Protein AF-A0A354YB54-F1 (afdb_monomer_lite)

Structure (mmCIF, N/CA/C/O backbone):
data_AF-A0A354YB54-F1
#
_entry.id   AF-A0A354YB54-F1
#
loop_
_atom_site.group_PDB
_atom_site.id
_atom_site.type_symbol
_atom_site.label_atom_id
_atom_site.label_alt_id
_atom_site.label_comp_id
_atom_site.label_asym_id
_atom_site.label_entity_id
_atom_site.label_seq_id
_atom_site.pdbx_PDB_ins_code
_atom_site.Cartn_x
_atom_site.Cartn_y
_atom_site.Cartn_z
_atom_site.occupancy
_atom_site.B_iso_or_equiv
_atom_site.auth_seq_id
_atom_site.auth_comp_id
_atom_site.auth_asym_id
_atom_site.auth_atom_id
_atom_site.pdbx_PDB_model_num
ATOM 1 N N . MET A 1 1 ? -21.049 -43.617 -48.088 1.00 46.62 1 MET A N 1
ATOM 2 C CA . MET A 1 1 ? -19.774 -43.394 -47.369 1.00 46.62 1 MET A CA 1
ATOM 3 C C . MET A 1 1 ? -19.105 -42.144 -47.925 1.00 46.62 1 MET A C 1
ATOM 5 O O . MET A 1 1 ? -18.564 -42.234 -49.016 1.00 46.62 1 MET A O 1
ATOM 9 N N . LYS A 1 2 ? -19.168 -40.989 -47.246 1.00 43.06 2 LYS A N 1
ATOM 10 C CA . LYS A 1 2 ? -18.216 -39.879 -47.455 1.00 43.06 2 LYS A CA 1
ATOM 11 C C . LYS A 1 2 ? -17.990 -39.190 -46.108 1.00 43.06 2 LYS A C 1
ATOM 13 O O . LYS A 1 2 ? -18.903 -38.587 -45.556 1.00 43.06 2 LYS A O 1
ATOM 18 N N . ASN A 1 3 ? -16.794 -39.407 -45.572 1.00 50.56 3 ASN A N 1
ATOM 19 C CA . ASN A 1 3 ? -16.338 -38.981 -44.256 1.00 50.56 3 ASN A CA 1
ATOM 20 C C . ASN A 1 3 ? -16.100 -37.467 -44.240 1.00 50.56 3 ASN A C 1
ATOM 22 O O . ASN A 1 3 ? -15.410 -36.942 -45.113 1.00 50.56 3 ASN A O 1
ATOM 26 N N . VAL A 1 4 ? -16.626 -36.781 -43.225 1.00 53.84 4 VAL A N 1
ATOM 27 C CA . VAL A 1 4 ? -16.288 -35.386 -42.918 1.00 53.84 4 VAL A CA 1
ATOM 28 C C . VAL A 1 4 ? -15.069 -35.399 -41.993 1.00 53.84 4 VAL A C 1
ATOM 30 O O . VAL A 1 4 ? -15.196 -35.539 -40.782 1.00 53.84 4 VAL A O 1
ATOM 33 N N . SER A 1 5 ? -13.876 -35.294 -42.577 1.00 57.50 5 SER A N 1
ATOM 34 C CA . SER A 1 5 ? -12.603 -35.159 -41.857 1.00 57.50 5 SER A CA 1
ATOM 35 C C . SER A 1 5 ? -12.158 -33.695 -41.867 1.00 57.50 5 SER A C 1
ATOM 37 O O . SER A 1 5 ? -11.315 -33.302 -42.667 1.00 57.50 5 SER A O 1
ATOM 39 N N . ILE A 1 6 ? -12.748 -32.872 -40.996 1.00 59.16 6 ILE A N 1
ATOM 40 C CA . ILE A 1 6 ? -12.316 -31.486 -40.747 1.00 59.16 6 ILE A CA 1
ATOM 41 C C . ILE A 1 6 ? -12.201 -31.261 -39.223 1.00 59.16 6 ILE A C 1
ATOM 43 O O . ILE A 1 6 ? -13.114 -30.695 -38.630 1.00 59.16 6 ILE A O 1
ATOM 47 N N . PRO A 1 7 ? -11.136 -31.744 -38.541 1.00 52.69 7 PRO A N 1
ATOM 48 C CA . PRO A 1 7 ? -10.769 -31.095 -37.275 1.00 52.69 7 PRO A CA 1
ATOM 49 C C . PRO A 1 7 ? -9.255 -30.947 -37.017 1.00 52.69 7 PRO A C 1
ATOM 51 O O . PRO A 1 7 ? -8.868 -30.687 -35.885 1.00 52.69 7 PRO A O 1
ATOM 54 N N . ILE A 1 8 ? -8.373 -31.108 -38.015 1.00 56.25 8 ILE A N 1
ATOM 55 C CA . ILE A 1 8 ? -6.909 -31.089 -37.771 1.00 56.25 8 ILE A CA 1
ATOM 56 C C . ILE A 1 8 ? -6.272 -29.708 -38.032 1.00 56.25 8 ILE A C 1
ATOM 58 O O . ILE A 1 8 ? -5.364 -29.309 -37.306 1.00 56.25 8 ILE A O 1
ATOM 62 N N . LEU A 1 9 ? -6.771 -28.916 -38.991 1.00 53.22 9 LEU A N 1
ATOM 63 C CA . LEU A 1 9 ? -6.173 -27.603 -39.303 1.00 53.22 9 LEU A CA 1
ATOM 64 C C . LEU A 1 9 ? -6.432 -26.518 -38.241 1.00 53.22 9 LEU A C 1
ATOM 66 O O . LEU A 1 9 ? -5.591 -25.643 -38.055 1.00 53.22 9 LEU A O 1
ATOM 70 N N . ALA A 1 10 ? -7.552 -26.577 -37.514 1.00 53.28 10 ALA A N 1
ATOM 71 C CA . ALA A 1 10 ? -7.876 -25.576 -36.491 1.00 53.28 10 ALA A CA 1
ATOM 72 C C . ALA A 1 10 ? -7.014 -25.716 -35.219 1.00 53.28 10 ALA A C 1
ATOM 74 O O . ALA A 1 10 ? -6.727 -24.722 -34.555 1.00 53.28 10 ALA A O 1
ATOM 75 N N . ALA A 1 11 ? -6.554 -26.931 -34.903 1.00 54.31 11 ALA A N 1
ATOM 76 C CA . ALA A 1 11 ? -5.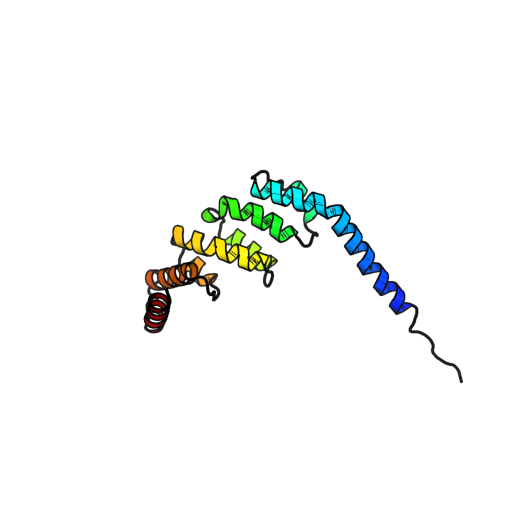724 -27.189 -33.728 1.00 54.31 11 ALA A CA 1
ATOM 77 C C . ALA A 1 11 ? -4.288 -26.651 -33.883 1.00 54.31 11 ALA A C 1
ATOM 79 O O . ALA A 1 11 ? -3.688 -26.223 -32.902 1.00 54.31 11 ALA A O 1
ATOM 80 N N . LEU A 1 12 ? -3.744 -26.612 -35.107 1.00 56.22 12 LEU A N 1
ATOM 81 C CA . LEU A 1 12 ? -2.358 -26.188 -35.346 1.00 56.22 12 LEU A CA 1
ATOM 82 C C . LEU A 1 12 ? -2.164 -24.663 -35.225 1.00 56.22 12 LEU A C 1
ATOM 84 O O . LEU A 1 12 ? -1.120 -24.210 -34.764 1.00 56.22 12 LEU A O 1
ATOM 88 N N . ALA A 1 13 ? -3.180 -23.867 -35.576 1.00 56.31 13 ALA A N 1
ATOM 89 C CA . ALA A 1 13 ? -3.122 -22.405 -35.477 1.00 56.31 13 ALA A CA 1
ATOM 90 C C . ALA A 1 13 ? -3.129 -21.897 -34.020 1.00 56.31 13 ALA A C 1
ATOM 92 O O . ALA A 1 13 ? -2.543 -20.853 -33.730 1.00 56.31 13 ALA A O 1
ATOM 93 N N . LEU A 1 14 ? -3.742 -22.643 -33.089 1.00 55.59 14 LEU A N 1
ATOM 94 C CA . LEU A 1 14 ? -3.789 -22.268 -31.672 1.00 55.59 14 LEU A CA 1
ATOM 95 C C . LEU A 1 14 ? -2.431 -22.429 -30.960 1.00 55.59 14 LEU A C 1
ATOM 97 O O . LEU A 1 14 ? -2.147 -21.673 -30.032 1.00 55.59 14 LEU A O 1
ATOM 101 N N . LEU A 1 15 ? -1.572 -23.364 -31.389 1.00 56.66 15 LEU A N 1
ATOM 102 C CA . LEU A 1 15 ? -0.263 -23.583 -30.753 1.00 56.66 15 LEU A CA 1
ATOM 103 C C . LEU A 1 15 ? 0.761 -22.474 -31.052 1.00 56.66 15 LEU A C 1
ATOM 105 O O . LEU A 1 15 ? 1.627 -22.205 -30.220 1.00 56.66 15 LEU A O 1
ATOM 109 N N . CYS A 1 16 ? 0.675 -21.793 -32.198 1.00 57.00 16 CYS A N 1
ATOM 110 C CA . CYS A 1 16 ? 1.663 -20.774 -32.571 1.00 57.00 16 CYS A CA 1
ATOM 111 C C . CYS A 1 16 ? 1.546 -19.471 -31.762 1.00 57.00 16 CYS A C 1
ATOM 113 O O . CYS A 1 16 ? 2.546 -18.776 -31.582 1.00 57.00 16 CYS A O 1
ATOM 115 N N . ALA A 1 17 ? 0.361 -19.141 -31.236 1.00 61.09 17 ALA A N 1
ATOM 116 C CA . ALA A 1 17 ? 0.152 -17.893 -30.500 1.00 61.09 17 ALA A CA 1
ATOM 117 C C . ALA A 1 17 ? 0.920 -17.847 -29.162 1.00 61.09 17 ALA A C 1
ATOM 119 O O . ALA A 1 17 ? 1.438 -16.796 -28.788 1.00 61.09 17 ALA A O 1
ATOM 120 N N . GLY A 1 18 ? 1.053 -18.981 -28.461 1.00 61.91 18 GLY A N 1
ATOM 121 C CA . GLY A 1 18 ? 1.744 -19.044 -27.165 1.00 61.91 18 GLY A CA 1
ATOM 122 C C . GLY A 1 18 ? 3.269 -18.899 -27.257 1.00 61.91 18 GLY A C 1
ATOM 123 O O . GLY A 1 18 ? 3.887 -18.287 -26.385 1.00 61.91 18 GLY A O 1
ATOM 124 N N . ALA A 1 19 ? 3.882 -19.411 -28.329 1.00 64.88 19 ALA A N 1
ATOM 125 C CA . ALA A 1 19 ? 5.336 -19.384 -28.509 1.00 64.88 19 ALA A CA 1
ATOM 126 C C . ALA A 1 19 ? 5.878 -17.962 -28.749 1.00 64.88 19 ALA A C 1
ATOM 128 O O . ALA A 1 19 ? 6.913 -17.589 -28.195 1.00 64.88 19 ALA A O 1
ATOM 129 N N . VAL A 1 20 ? 5.152 -17.144 -29.520 1.00 64.56 20 VAL A N 1
ATOM 130 C CA . VAL A 1 20 ? 5.547 -15.757 -29.828 1.00 64.56 20 VAL A CA 1
ATOM 131 C C . VAL A 1 20 ? 5.493 -14.871 -28.578 1.00 64.56 20 VAL A C 1
ATOM 133 O O . VAL A 1 20 ? 6.384 -14.049 -28.360 1.00 64.56 20 VAL A O 1
ATOM 136 N N . SER A 1 21 ? 4.489 -15.055 -27.712 1.00 69.19 21 SER A N 1
ATOM 137 C CA . SER A 1 21 ? 4.396 -14.318 -26.446 1.00 69.19 21 SER A CA 1
ATOM 138 C C . SER A 1 21 ? 5.550 -14.649 -25.499 1.00 69.19 21 SER A C 1
ATOM 140 O O . SER A 1 21 ? 6.132 -13.730 -24.929 1.00 69.19 21 SER A O 1
ATOM 142 N N . ALA A 1 22 ? 5.922 -15.925 -25.364 1.00 68.75 22 ALA A N 1
ATOM 143 C CA . ALA A 1 22 ? 7.026 -16.340 -24.497 1.00 68.75 22 ALA A CA 1
ATOM 144 C C . ALA A 1 22 ? 8.382 -15.768 -24.956 1.00 68.75 22 ALA A C 1
ATOM 146 O O . ALA A 1 22 ? 9.115 -15.204 -24.146 1.00 68.75 22 ALA A O 1
ATOM 147 N N . GLN A 1 23 ? 8.678 -15.812 -26.261 1.00 69.88 23 GLN A N 1
ATOM 148 C CA . GLN A 1 23 ? 9.916 -15.243 -26.815 1.00 69.88 23 GLN A CA 1
ATOM 149 C C . GLN A 1 23 ? 10.028 -13.728 -26.589 1.00 69.88 23 GLN A C 1
ATOM 151 O O . GLN A 1 23 ? 11.107 -13.217 -26.292 1.00 69.88 23 GLN A O 1
ATOM 156 N N . ASN A 1 24 ? 8.916 -12.995 -26.685 1.00 79.38 24 ASN A N 1
ATOM 157 C CA . ASN A 1 24 ? 8.911 -11.559 -26.411 1.00 79.38 24 ASN A CA 1
ATOM 158 C C . ASN A 1 24 ? 9.192 -11.248 -24.928 1.00 79.38 24 ASN A C 1
ATOM 160 O O . ASN A 1 24 ? 9.939 -10.321 -24.623 1.00 79.38 24 ASN A O 1
ATOM 164 N N . LEU A 1 25 ? 8.639 -12.037 -24.001 1.00 85.69 25 LEU A N 1
ATOM 165 C CA . LEU A 1 25 ? 8.900 -11.876 -22.565 1.00 85.69 25 LEU A CA 1
ATOM 166 C C . LEU A 1 25 ? 10.368 -12.132 -22.217 1.00 85.69 25 LEU A C 1
ATOM 168 O O . LEU A 1 25 ? 10.960 -11.382 -21.441 1.00 85.69 25 LEU A O 1
ATOM 172 N N . ASP A 1 26 ? 10.974 -13.146 -22.828 1.00 83.81 26 ASP A N 1
ATOM 173 C CA . ASP A 1 26 ? 12.387 -13.455 -22.622 1.00 83.81 26 ASP A CA 1
ATOM 174 C C . ASP A 1 26 ? 13.292 -12.315 -23.099 1.00 83.81 26 ASP A C 1
ATOM 176 O O . ASP A 1 26 ? 14.203 -11.908 -22.372 1.00 83.81 26 ASP A O 1
ATOM 180 N N . ASN A 1 27 ? 12.975 -11.720 -24.251 1.00 87.94 27 ASN A N 1
ATOM 181 C CA . ASN A 1 27 ? 13.693 -10.560 -24.782 1.00 87.94 27 ASN A CA 1
ATOM 182 C C . ASN A 1 27 ? 13.531 -9.307 -23.900 1.00 87.94 27 ASN A C 1
ATOM 184 O O . ASN A 1 27 ? 14.446 -8.489 -23.811 1.00 87.94 27 ASN A O 1
ATOM 188 N N . GLN A 1 28 ? 12.393 -9.153 -23.217 1.00 91.31 28 GLN A N 1
ATOM 189 C CA . GLN A 1 28 ? 12.112 -8.007 -22.341 1.00 91.31 28 GLN A CA 1
ATOM 190 C C . GLN A 1 28 ? 12.575 -8.203 -20.888 1.00 91.31 28 GLN A C 1
ATOM 192 O O . GLN A 1 28 ? 12.555 -7.250 -20.105 1.00 91.31 28 GLN A O 1
ATOM 197 N N . ARG A 1 29 ? 13.045 -9.400 -20.513 1.00 93.44 29 ARG A N 1
ATOM 198 C CA . ARG A 1 29 ? 13.389 -9.752 -19.126 1.00 93.44 29 ARG A CA 1
ATOM 199 C C . ARG A 1 29 ? 14.440 -8.829 -18.503 1.00 93.44 29 ARG A C 1
ATOM 201 O O . ARG A 1 29 ? 14.290 -8.400 -17.360 1.00 93.44 29 ARG A O 1
ATOM 208 N N . ALA A 1 30 ? 15.503 -8.514 -19.241 1.00 95.19 30 ALA A N 1
ATOM 209 C CA . ALA A 1 30 ? 16.550 -7.615 -18.757 1.00 95.19 30 ALA A CA 1
ATOM 210 C C . ALA A 1 30 ? 16.035 -6.173 -18.613 1.00 95.19 30 ALA A C 1
ATOM 212 O O . ALA A 1 30 ? 16.334 -5.505 -17.623 1.00 95.19 30 ALA A O 1
ATOM 213 N N . ALA A 1 31 ? 15.212 -5.724 -19.565 1.00 95.81 31 ALA A N 1
ATOM 214 C CA . ALA A 1 31 ? 14.640 -4.384 -19.564 1.00 95.81 31 ALA A CA 1
ATOM 215 C C . ALA A 1 31 ? 13.691 -4.172 -18.377 1.00 95.81 31 ALA A C 1
ATOM 217 O O . ALA A 1 31 ? 13.821 -3.176 -17.669 1.00 95.81 31 ALA A O 1
ATOM 218 N N . VAL A 1 32 ? 12.785 -5.120 -18.108 1.00 97.31 32 VAL A N 1
ATOM 219 C CA . VAL A 1 32 ? 11.854 -4.996 -16.977 1.00 97.31 32 VAL A CA 1
ATOM 220 C C . VAL A 1 32 ? 12.567 -5.075 -15.631 1.00 97.31 32 VAL A C 1
ATOM 222 O O . VAL A 1 32 ? 12.236 -4.311 -14.730 1.00 97.31 32 VAL A O 1
ATOM 225 N N . ARG A 1 33 ? 13.589 -5.932 -15.501 1.00 97.31 33 ARG A N 1
ATOM 226 C CA . ARG A 1 33 ? 14.413 -5.990 -14.288 1.00 97.31 33 ARG A CA 1
ATOM 227 C C . ARG A 1 33 ? 15.113 -4.659 -14.041 1.00 97.31 33 ARG A C 1
ATOM 229 O O . ARG A 1 33 ? 14.984 -4.099 -12.962 1.00 97.31 33 ARG A O 1
ATOM 236 N N . SER A 1 34 ? 15.788 -4.129 -15.060 1.00 97.75 34 SER A N 1
ATOM 237 C CA . SER A 1 34 ? 16.478 -2.843 -14.962 1.00 97.75 34 SER A CA 1
ATOM 238 C C . SER A 1 34 ? 15.522 -1.700 -14.611 1.00 97.75 34 SER A C 1
ATOM 240 O O . SER A 1 34 ? 15.878 -0.855 -13.794 1.00 97.75 34 SER A O 1
ATOM 242 N N . ALA A 1 35 ? 14.311 -1.689 -15.176 1.00 98.06 35 ALA A N 1
ATOM 243 C CA . ALA A 1 35 ? 13.299 -0.690 -14.853 1.00 98.06 35 ALA A CA 1
ATOM 244 C C . ALA A 1 35 ? 12.832 -0.793 -13.390 1.00 98.06 35 ALA A C 1
ATOM 246 O O . ALA A 1 35 ? 12.701 0.231 -12.722 1.00 98.06 35 ALA A O 1
ATOM 247 N N . ILE A 1 36 ? 12.608 -2.011 -12.876 1.00 98.19 36 ILE A N 1
ATOM 248 C CA . ILE A 1 36 ? 12.239 -2.234 -11.468 1.00 98.19 36 ILE A CA 1
ATOM 249 C C . ILE A 1 36 ? 13.371 -1.759 -10.553 1.00 98.19 36 ILE A C 1
ATOM 251 O O . ILE A 1 36 ? 13.125 -0.930 -9.679 1.00 98.19 36 ILE A O 1
ATOM 255 N N . ASP A 1 37 ? 14.609 -2.190 -10.807 1.00 98.06 37 ASP A N 1
ATOM 256 C CA . ASP A 1 37 ? 15.787 -1.794 -10.023 1.00 98.06 37 ASP A CA 1
ATOM 257 C C . ASP A 1 37 ? 15.970 -0.260 -10.033 1.00 98.06 37 ASP A C 1
ATOM 259 O O . ASP A 1 37 ? 16.283 0.367 -9.016 1.00 98.06 37 ASP A O 1
ATOM 263 N N . ALA A 1 38 ? 15.737 0.382 -11.183 1.00 98.00 38 ALA A N 1
ATOM 264 C CA . ALA A 1 38 ? 15.779 1.833 -11.315 1.00 98.00 38 ALA A CA 1
ATOM 265 C C . ALA A 1 38 ? 14.661 2.522 -10.518 1.00 98.00 38 ALA A C 1
ATOM 267 O O . ALA A 1 38 ? 14.938 3.507 -9.830 1.00 98.00 38 ALA A O 1
ATOM 268 N N . ALA A 1 39 ? 13.430 2.007 -10.553 1.00 97.50 39 ALA A N 1
ATOM 269 C CA . ALA A 1 39 ? 12.311 2.532 -9.774 1.00 97.50 39 ALA A CA 1
ATOM 270 C C . ALA A 1 39 ? 12.566 2.410 -8.263 1.00 97.50 39 ALA A C 1
ATOM 272 O O . ALA A 1 39 ? 12.448 3.402 -7.538 1.00 97.50 39 ALA A O 1
ATOM 273 N N . GLU A 1 40 ? 13.028 1.245 -7.799 1.00 96.38 40 GLU A N 1
ATOM 274 C CA . GLU A 1 40 ? 13.414 1.024 -6.400 1.00 96.38 40 GLU A CA 1
ATOM 275 C C . GLU A 1 40 ? 14.525 1.981 -5.951 1.00 96.38 40 GLU A C 1
ATOM 277 O O . GLU A 1 40 ? 14.505 2.455 -4.812 1.00 96.38 40 GLU A O 1
ATOM 282 N N . ALA A 1 41 ? 15.432 2.349 -6.861 1.00 96.94 41 ALA A N 1
ATOM 283 C CA . ALA A 1 41 ? 16.513 3.305 -6.628 1.00 96.94 41 ALA A CA 1
ATOM 284 C C . ALA A 1 41 ? 16.158 4.775 -6.936 1.00 96.94 41 ALA A C 1
ATOM 286 O O . ALA A 1 41 ? 16.940 5.675 -6.641 1.00 96.94 41 ALA A O 1
ATOM 287 N N . GLY A 1 42 ? 14.968 5.058 -7.476 1.00 96.50 42 GLY A N 1
ATOM 288 C CA . GLY A 1 42 ? 14.389 6.417 -7.516 1.00 96.50 42 GLY A CA 1
ATOM 289 C C . GLY A 1 42 ? 14.530 7.111 -8.837 1.00 96.50 42 GLY A C 1
ATOM 290 O O . GLY A 1 42 ? 14.279 8.303 -8.942 1.00 96.50 42 GLY A O 1
ATOM 291 N N . ARG A 1 43 ? 14.944 6.338 -9.823 1.00 97.31 43 ARG A N 1
ATOM 292 C CA . ARG A 1 43 ? 15.147 6.731 -11.199 1.00 97.31 43 ARG A CA 1
ATOM 293 C C . ARG A 1 43 ? 14.013 6.141 -12.031 1.00 97.31 43 ARG A C 1
ATOM 295 O O . ARG A 1 43 ? 14.264 5.506 -13.046 1.00 97.31 43 ARG A O 1
ATOM 302 N N . TYR A 1 44 ? 12.777 6.264 -11.538 1.00 96.38 44 TYR A N 1
ATOM 303 C CA . TYR A 1 44 ? 11.606 5.823 -12.286 1.00 96.38 44 TYR A CA 1
ATOM 304 C C . TYR A 1 44 ? 11.489 6.661 -13.560 1.00 96.38 44 TYR A C 1
ATOM 306 O O . TYR A 1 44 ? 11.407 7.887 -13.489 1.00 96.38 44 TYR A O 1
ATOM 314 N N . ASP A 1 45 ? 11.466 5.989 -14.706 1.00 96.88 45 ASP A N 1
ATOM 315 C CA . ASP A 1 45 ? 11.303 6.615 -16.012 1.00 96.88 45 ASP A CA 1
ATOM 316 C C . ASP A 1 45 ? 9.930 6.257 -16.595 1.00 96.88 45 ASP A C 1
ATOM 318 O O . ASP A 1 45 ? 9.609 5.087 -16.826 1.00 96.88 45 ASP A O 1
ATOM 322 N N . ALA A 1 46 ? 9.097 7.274 -16.823 1.00 95.06 46 ALA A N 1
ATOM 323 C CA . ALA A 1 46 ? 7.733 7.076 -17.303 1.00 95.06 46 ALA A CA 1
ATOM 324 C C . ALA A 1 46 ? 7.678 6.555 -18.750 1.00 95.06 46 ALA A C 1
ATOM 326 O O . ALA A 1 46 ? 6.756 5.811 -19.090 1.00 95.06 46 ALA A O 1
ATOM 327 N N . GLY A 1 47 ? 8.653 6.908 -19.594 1.00 96.50 47 GLY A N 1
ATOM 328 C CA . GLY A 1 47 ? 8.727 6.441 -20.979 1.00 96.50 47 GLY A CA 1
ATOM 329 C C . GLY A 1 47 ? 9.087 4.958 -21.054 1.00 96.50 47 GLY A C 1
ATOM 330 O O . GLY A 1 47 ? 8.409 4.182 -21.730 1.00 96.50 47 GLY A O 1
ATOM 331 N N . GLN A 1 48 ? 10.097 4.542 -20.290 1.00 95.00 48 GLN A N 1
ATOM 332 C CA . GLN A 1 48 ? 10.497 3.145 -20.144 1.00 95.00 48 GLN A CA 1
ATOM 333 C C . GLN A 1 48 ? 9.359 2.309 -19.553 1.00 95.00 48 GLN A C 1
ATOM 335 O O . GLN A 1 48 ? 9.063 1.222 -20.053 1.00 95.00 48 GLN A O 1
ATOM 340 N N . ALA A 1 49 ? 8.675 2.824 -18.528 1.00 95.19 49 ALA A N 1
ATOM 341 C CA . ALA A 1 49 ? 7.519 2.155 -17.948 1.00 95.19 49 ALA A CA 1
ATOM 342 C C . ALA A 1 49 ? 6.374 2.001 -18.964 1.00 95.19 49 ALA A C 1
ATOM 344 O O . ALA A 1 49 ? 5.804 0.917 -19.078 1.00 95.19 49 ALA A O 1
ATOM 345 N N . ALA A 1 50 ? 6.067 3.038 -19.752 1.00 95.06 50 ALA A N 1
ATOM 346 C CA . ALA A 1 50 ? 5.032 2.971 -20.784 1.00 95.06 50 ALA A CA 1
ATOM 347 C C . ALA A 1 50 ? 5.336 1.900 -21.849 1.00 95.06 50 ALA A C 1
ATOM 349 O O . ALA A 1 50 ? 4.435 1.155 -22.248 1.00 95.06 50 ALA A O 1
ATOM 350 N N . ALA A 1 51 ? 6.606 1.761 -22.249 1.00 94.50 51 ALA A N 1
ATOM 351 C CA . ALA A 1 51 ? 7.048 0.725 -23.185 1.00 94.50 51 ALA A CA 1
ATOM 352 C C . ALA A 1 51 ? 6.852 -0.704 -22.637 1.00 94.50 51 ALA A C 1
ATOM 354 O O . ALA A 1 51 ? 6.642 -1.643 -23.404 1.00 94.50 51 ALA A O 1
ATOM 355 N N . LEU A 1 52 ? 6.866 -0.863 -21.310 1.00 95.88 52 LEU A N 1
ATOM 356 C CA . LEU A 1 52 ? 6.690 -2.132 -20.598 1.00 95.88 52 LEU A CA 1
ATOM 357 C C . LEU A 1 52 ? 5.245 -2.380 -20.132 1.00 95.88 52 LEU A C 1
ATOM 359 O O . LEU A 1 52 ? 4.992 -3.383 -19.471 1.00 95.88 52 LEU A O 1
ATOM 363 N N . SER A 1 53 ? 4.285 -1.522 -20.489 1.00 94.44 53 SER A N 1
ATOM 364 C CA . SER A 1 53 ? 2.891 -1.581 -20.002 1.00 94.44 53 SER A CA 1
ATOM 365 C C . SER A 1 53 ? 2.159 -2.904 -20.263 1.00 94.44 53 SER A C 1
ATOM 367 O O . SER A 1 53 ? 1.224 -3.249 -19.545 1.00 94.44 53 SER A O 1
ATOM 369 N N . ARG A 1 54 ? 2.577 -3.664 -21.284 1.00 92.62 54 ARG A N 1
ATOM 370 C CA . ARG A 1 54 ? 2.014 -4.987 -21.617 1.00 92.62 54 ARG A CA 1
A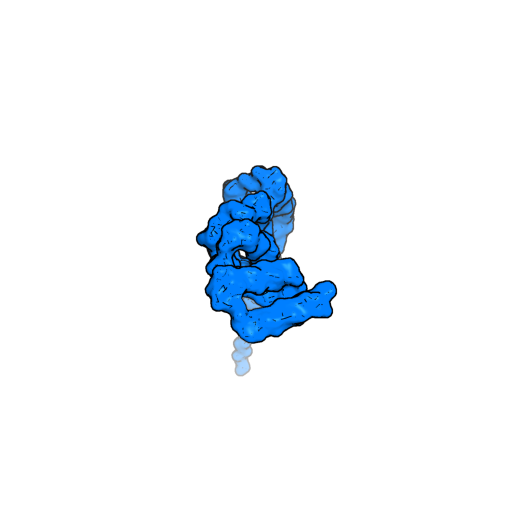TOM 371 C C . ARG A 1 54 ? 2.762 -6.154 -20.970 1.00 92.62 54 ARG A C 1
ATOM 373 O O . ARG A 1 54 ? 2.351 -7.300 -21.134 1.00 92.62 54 ARG A O 1
ATOM 380 N N . HIS A 1 55 ? 3.866 -5.890 -20.274 1.00 94.56 55 HIS A N 1
ATOM 381 C CA . HIS A 1 55 ? 4.658 -6.925 -19.626 1.00 94.56 55 HIS A CA 1
ATOM 382 C C . HIS A 1 55 ? 3.944 -7.416 -18.347 1.00 94.56 55 HIS A C 1
ATOM 384 O O . HIS A 1 55 ? 3.495 -6.589 -17.555 1.00 94.56 55 HIS A O 1
ATOM 390 N N . PRO A 1 56 ? 3.881 -8.731 -18.058 1.00 94.06 56 PRO A N 1
ATOM 391 C CA . PRO A 1 56 ? 3.215 -9.268 -16.862 1.00 94.06 56 PRO A CA 1
ATOM 392 C C . PRO A 1 56 ? 3.738 -8.706 -15.531 1.00 94.06 56 PRO A C 1
ATOM 394 O O . PRO A 1 56 ? 3.011 -8.640 -14.547 1.00 94.06 56 PRO A O 1
ATOM 397 N N . LEU A 1 57 ? 5.005 -8.282 -15.497 1.00 96.06 57 LEU A N 1
ATOM 398 C CA . LEU A 1 57 ? 5.630 -7.649 -14.326 1.00 96.06 57 LEU A CA 1
ATOM 399 C C . LEU A 1 57 ? 5.431 -6.126 -14.243 1.00 96.06 57 LEU A C 1
ATOM 401 O O . LEU A 1 57 ? 5.991 -5.497 -13.349 1.00 96.06 57 LEU A O 1
ATOM 405 N N . TYR A 1 58 ? 4.643 -5.519 -15.132 1.00 97.00 58 TYR A N 1
ATOM 406 C CA . TYR A 1 58 ? 4.418 -4.072 -15.129 1.00 97.00 58 TYR A CA 1
ATOM 407 C C . TYR A 1 58 ? 3.868 -3.557 -13.787 1.00 97.00 58 TYR A C 1
ATOM 409 O O . TYR A 1 58 ? 4.344 -2.548 -13.271 1.00 97.00 58 TYR A O 1
ATOM 417 N N . GLY A 1 59 ? 2.968 -4.308 -13.143 1.00 97.81 59 GLY A N 1
ATOM 418 C CA . GLY A 1 59 ? 2.463 -3.940 -11.816 1.00 97.81 59 GLY A CA 1
ATOM 419 C C . GLY A 1 59 ? 3.539 -3.886 -10.738 1.00 97.81 59 GLY A C 1
ATOM 420 O O . GLY A 1 59 ? 3.469 -3.041 -9.848 1.00 97.81 59 GLY A O 1
ATOM 421 N N . TRP A 1 60 ? 4.569 -4.730 -10.834 1.00 98.19 60 TRP A N 1
ATOM 422 C CA . TRP A 1 60 ? 5.702 -4.706 -9.907 1.00 98.19 60 TRP A CA 1
ATOM 423 C C . TRP A 1 60 ? 6.607 -3.492 -10.128 1.00 98.19 60 TRP A C 1
ATOM 425 O O . TRP A 1 60 ? 7.107 -2.935 -9.155 1.00 98.19 60 TRP A O 1
ATOM 435 N N . LEU A 1 61 ? 6.759 -3.036 -11.376 1.00 98.00 61 LEU A N 1
ATOM 436 C CA . LEU A 1 61 ? 7.444 -1.781 -11.697 1.00 98.00 61 LEU A CA 1
ATOM 437 C C . LEU A 1 61 ? 6.707 -0.569 -11.112 1.00 98.00 61 LEU A C 1
ATOM 439 O O . LEU A 1 61 ? 7.316 0.284 -10.467 1.00 98.00 61 LEU A O 1
ATOM 443 N N . GLU A 1 62 ? 5.388 -0.506 -11.282 1.00 97.62 62 GLU A N 1
ATOM 444 C CA . GLU A 1 62 ? 4.588 0.566 -10.685 1.00 97.62 62 GLU A CA 1
ATOM 445 C C . GLU A 1 62 ? 4.627 0.529 -9.154 1.00 97.62 62 GLU A C 1
ATOM 447 O O . GLU A 1 62 ? 4.812 1.561 -8.508 1.00 97.62 62 GLU A O 1
ATOM 452 N N . TYR A 1 63 ? 4.512 -0.662 -8.564 1.00 98.50 63 TYR A N 1
ATOM 453 C CA . TYR A 1 63 ? 4.642 -0.848 -7.123 1.00 98.50 63 TYR A CA 1
ATOM 454 C C . TYR A 1 63 ? 6.002 -0.377 -6.597 1.00 98.50 63 TYR A C 1
ATOM 456 O O . TYR A 1 63 ? 6.041 0.324 -5.586 1.00 98.50 63 TYR A O 1
ATOM 464 N N . ALA A 1 64 ? 7.103 -0.706 -7.282 1.00 97.94 64 ALA A N 1
ATOM 465 C CA . ALA A 1 64 ? 8.447 -0.267 -6.907 1.00 97.94 64 ALA A CA 1
ATOM 466 C C . ALA A 1 64 ? 8.551 1.265 -6.823 1.00 97.94 64 ALA A C 1
ATOM 468 O O . ALA A 1 64 ? 9.135 1.798 -5.877 1.00 97.94 64 ALA A O 1
ATOM 469 N N . ASN A 1 65 ? 7.913 1.974 -7.759 1.00 96.88 65 ASN A N 1
ATOM 470 C CA . ASN A 1 65 ? 7.828 3.431 -7.738 1.00 96.88 65 ASN A CA 1
ATOM 471 C C . ASN A 1 65 ? 6.978 3.953 -6.562 1.00 96.88 65 ASN A C 1
ATOM 473 O O . ASN A 1 65 ? 7.407 4.838 -5.823 1.00 96.88 65 ASN A O 1
ATOM 477 N N . LEU A 1 66 ? 5.786 3.386 -6.344 1.00 97.62 66 LEU A N 1
ATOM 478 C CA . LEU A 1 66 ? 4.870 3.827 -5.281 1.00 97.62 66 LEU A CA 1
ATOM 479 C C . LEU A 1 66 ? 5.422 3.572 -3.873 1.00 97.62 66 LEU A C 1
ATOM 481 O O . LEU A 1 66 ? 5.294 4.420 -2.989 1.00 97.62 66 LEU A O 1
ATOM 485 N N . LYS A 1 67 ? 6.055 2.413 -3.661 1.00 96.81 67 LYS A N 1
ATOM 486 C CA . LYS A 1 67 ? 6.591 1.961 -2.368 1.00 96.81 67 LYS A CA 1
ATOM 487 C C . LYS A 1 67 ? 7.531 2.985 -1.731 1.00 96.81 67 LYS A C 1
ATOM 489 O O . LYS A 1 67 ? 7.554 3.128 -0.513 1.00 96.81 67 LYS A O 1
ATOM 494 N N . ARG A 1 68 ? 8.301 3.696 -2.549 1.00 93.94 68 ARG A N 1
ATOM 495 C CA . ARG A 1 68 ? 9.299 4.676 -2.111 1.00 93.94 68 ARG A CA 1
ATOM 496 C C . ARG A 1 68 ? 8.711 5.896 -1.421 1.00 93.94 68 ARG A C 1
ATOM 498 O O . ARG A 1 68 ? 9.317 6.412 -0.492 1.00 93.94 68 ARG A O 1
ATOM 505 N N . ASN A 1 69 ? 7.533 6.315 -1.863 1.00 92.75 69 ASN A N 1
ATOM 506 C CA . ASN A 1 69 ? 6.834 7.489 -1.356 1.00 92.75 69 ASN A CA 1
ATOM 507 C C . ASN A 1 69 ? 5.485 7.089 -0.751 1.00 92.75 69 ASN A C 1
ATOM 509 O O . ASN A 1 69 ? 4.529 7.856 -0.827 1.00 92.75 69 ASN A O 1
ATOM 513 N N . ILE A 1 70 ? 5.392 5.884 -0.170 1.00 97.12 70 ILE A N 1
ATOM 514 C CA . ILE A 1 70 ? 4.120 5.272 0.243 1.00 97.12 70 ILE A CA 1
ATOM 515 C C . ILE A 1 70 ? 3.312 6.142 1.218 1.00 97.12 70 ILE A C 1
ATOM 517 O O . ILE A 1 70 ? 2.080 6.146 1.179 1.00 97.12 70 ILE A O 1
ATOM 521 N N . ASP A 1 71 ? 4.000 6.929 2.048 1.00 95.81 71 ASP A N 1
ATOM 522 C CA . ASP A 1 71 ? 3.393 7.888 2.976 1.00 95.81 71 ASP A CA 1
ATOM 523 C C . ASP A 1 71 ? 2.648 9.027 2.275 1.00 95.81 71 ASP A C 1
ATOM 525 O O . ASP A 1 71 ? 1.640 9.506 2.796 1.00 95.81 71 ASP A O 1
ATOM 529 N N . ASN A 1 72 ? 3.082 9.380 1.065 1.00 95.00 72 ASN A N 1
ATOM 530 C CA . ASN A 1 72 ? 2.546 10.469 0.253 1.00 95.00 72 ASN A CA 1
ATOM 531 C C . ASN A 1 72 ? 1.673 9.977 -0.915 1.00 95.00 72 ASN A C 1
ATOM 533 O O . ASN A 1 72 ? 1.162 10.795 -1.678 1.00 95.00 72 ASN A O 1
ATOM 537 N N . VAL A 1 73 ? 1.491 8.659 -1.084 1.00 97.25 73 VAL A N 1
ATOM 538 C CA . VAL A 1 73 ? 0.604 8.117 -2.126 1.00 97.25 73 VAL A CA 1
ATOM 539 C C . VAL A 1 73 ? -0.841 8.504 -1.812 1.00 97.25 73 VAL A C 1
ATOM 541 O O . VAL A 1 73 ? -1.425 8.043 -0.825 1.00 97.25 73 VAL A O 1
ATOM 544 N N . GLY A 1 74 ? -1.419 9.333 -2.683 1.00 95.56 74 GLY A N 1
ATOM 545 C CA . GLY A 1 74 ? -2.791 9.813 -2.557 1.00 95.56 74 GLY A CA 1
ATOM 546 C C . GLY A 1 74 ? -3.828 8.703 -2.738 1.00 95.56 74 GLY A C 1
ATOM 547 O O . GLY A 1 74 ? -3.620 7.742 -3.481 1.00 95.56 74 GLY A O 1
ATOM 548 N N . THR A 1 75 ? -4.985 8.856 -2.092 1.00 95.88 75 THR A N 1
ATOM 549 C CA . THR A 1 75 ? -6.049 7.838 -2.077 1.00 95.88 75 THR A CA 1
ATOM 550 C C . THR A 1 75 ? -6.533 7.449 -3.472 1.00 95.88 75 THR A C 1
ATOM 552 O O . THR A 1 75 ? -6.665 6.261 -3.750 1.00 95.88 75 THR A O 1
ATOM 555 N N . ALA A 1 76 ? -6.713 8.411 -4.383 1.00 97.00 76 ALA A N 1
ATOM 556 C CA . ALA A 1 76 ? -7.136 8.121 -5.755 1.00 97.00 76 ALA A CA 1
ATOM 557 C C . ALA A 1 76 ? -6.105 7.270 -6.523 1.00 97.00 76 ALA A C 1
ATOM 559 O O . ALA A 1 76 ? -6.473 6.317 -7.207 1.00 97.00 76 ALA A O 1
ATOM 560 N N . GLN A 1 77 ? -4.811 7.569 -6.363 1.00 97.88 77 GLN A N 1
ATOM 561 C CA . GLN A 1 77 ? -3.725 6.811 -6.992 1.00 97.88 77 GLN A CA 1
ATOM 562 C C . GLN A 1 77 ? -3.648 5.383 -6.436 1.00 97.88 77 GLN A C 1
ATOM 564 O O . GLN A 1 77 ? -3.518 4.423 -7.194 1.00 97.88 77 GLN A O 1
ATOM 569 N N . ALA A 1 78 ? -3.771 5.235 -5.116 1.00 98.06 78 ALA A N 1
ATOM 570 C CA . ALA A 1 78 ? -3.798 3.933 -4.461 1.00 98.06 78 ALA A CA 1
ATOM 571 C C . ALA A 1 78 ? -4.999 3.084 -4.901 1.00 98.06 78 ALA A C 1
ATOM 573 O O . ALA A 1 78 ? -4.848 1.903 -5.208 1.00 98.06 78 ALA A O 1
ATOM 574 N N . GLN A 1 79 ? -6.190 3.682 -4.961 1.00 97.50 79 GLN A N 1
ATOM 575 C CA . GLN A 1 79 ? -7.407 2.996 -5.394 1.00 97.50 79 GLN A CA 1
ATOM 576 C C . GLN A 1 79 ? -7.333 2.573 -6.860 1.00 97.50 79 GLN A C 1
ATOM 578 O O . GLN A 1 79 ? -7.732 1.456 -7.186 1.00 97.50 79 GLN A O 1
ATOM 583 N N . ASP A 1 80 ? -6.786 3.419 -7.736 1.00 98.12 80 ASP A N 1
ATOM 584 C CA . ASP A 1 80 ? -6.558 3.050 -9.131 1.00 98.12 80 ASP A CA 1
ATOM 585 C C . ASP A 1 80 ? -5.611 1.847 -9.253 1.00 98.12 80 ASP A C 1
ATOM 587 O O . ASP A 1 80 ? -5.942 0.871 -9.931 1.00 98.12 80 ASP A O 1
ATOM 591 N N . PHE A 1 81 ? -4.489 1.866 -8.528 1.00 98.38 81 PHE A N 1
ATOM 592 C CA . PHE A 1 81 ? -3.546 0.749 -8.485 1.00 98.38 81 PHE A CA 1
ATOM 593 C C . PHE A 1 81 ? -4.221 -0.547 -8.003 1.00 98.38 81 PHE A C 1
ATOM 595 O O . PHE A 1 81 ? -4.155 -1.582 -8.669 1.00 98.38 81 PHE A O 1
ATOM 602 N N . LEU A 1 82 ? -4.931 -0.489 -6.872 1.00 98.12 82 LEU A N 1
ATOM 603 C CA . LEU A 1 82 ? -5.632 -1.640 -6.298 1.00 98.12 82 LEU A CA 1
ATOM 604 C C . LEU A 1 82 ? -6.723 -2.191 -7.222 1.00 98.12 82 LEU A C 1
ATOM 606 O O . LEU A 1 82 ? -6.925 -3.404 -7.261 1.00 98.12 82 LEU A O 1
ATOM 610 N N . ARG A 1 83 ? -7.414 -1.319 -7.961 1.00 97.88 83 ARG A N 1
ATOM 611 C CA . ARG A 1 83 ? -8.440 -1.698 -8.938 1.00 97.88 83 ARG A CA 1
ATOM 612 C C . ARG A 1 83 ? -7.825 -2.397 -10.147 1.00 97.88 83 ARG A C 1
ATOM 614 O O . ARG A 1 83 ? -8.327 -3.441 -10.550 1.00 97.88 83 ARG A O 1
ATOM 621 N N . ARG A 1 84 ? -6.746 -1.850 -10.717 1.00 97.62 84 ARG A N 1
ATOM 622 C CA . ARG A 1 84 ? -6.068 -2.437 -11.889 1.00 97.62 84 ARG A CA 1
ATOM 623 C C . ARG A 1 84 ? -5.448 -3.799 -11.589 1.00 97.62 84 ARG A C 1
ATOM 625 O O . ARG A 1 84 ? -5.460 -4.672 -12.451 1.00 97.62 84 ARG A O 1
ATOM 632 N N . TYR A 1 85 ? -4.958 -3.989 -10.367 1.00 98.00 85 TYR A N 1
ATOM 633 C CA . TYR A 1 85 ? -4.288 -5.216 -9.935 1.00 98.00 85 TYR A CA 1
ATOM 634 C C . TYR A 1 85 ? -5.138 -6.090 -9.004 1.00 98.00 85 TYR A C 1
ATOM 636 O O . TYR A 1 85 ? -4.604 -6.934 -8.283 1.00 98.00 85 TYR A O 1
ATOM 644 N N . ALA A 1 86 ? -6.461 -5.916 -9.005 1.00 96.75 86 ALA A N 1
ATOM 6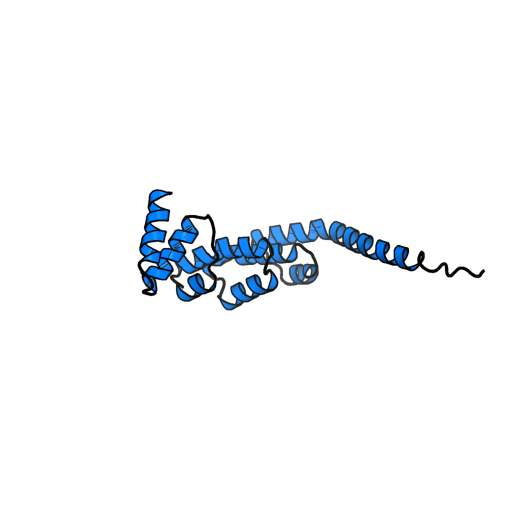45 C CA . ALA A 1 86 ? -7.362 -6.684 -8.153 1.00 96.75 86 ALA A CA 1
ATOM 646 C C . ALA A 1 86 ? -7.163 -8.202 -8.339 1.00 96.75 86 ALA A C 1
ATOM 648 O O . ALA A 1 86 ? -7.118 -8.709 -9.457 1.00 96.75 86 ALA A O 1
ATOM 649 N N . GLY A 1 87 ? -7.022 -8.926 -7.224 1.00 95.31 87 GLY A N 1
ATOM 650 C CA . GLY A 1 87 ? -6.781 -10.374 -7.218 1.00 95.31 87 GLY A CA 1
ATOM 651 C C . GLY A 1 87 ? -5.336 -10.794 -7.512 1.00 95.31 87 GLY A C 1
ATOM 652 O O . GLY A 1 87 ? -5.039 -11.983 -7.463 1.00 95.31 87 GLY A O 1
ATOM 653 N N . GLN A 1 88 ? -4.427 -9.851 -7.781 1.00 97.38 88 GLN A N 1
ATOM 654 C CA . GLN A 1 88 ? -3.019 -10.148 -8.038 1.00 97.38 88 GLN A CA 1
ATOM 655 C C . GLN A 1 88 ? -2.159 -9.962 -6.775 1.00 97.38 88 GLN A C 1
ATOM 657 O O . GLN A 1 88 ? -2.436 -9.062 -5.974 1.00 97.38 88 GLN A O 1
ATOM 662 N N . PRO A 1 89 ? -1.059 -10.726 -6.616 1.00 97.12 89 PRO A N 1
ATOM 663 C CA . PRO A 1 89 ? -0.166 -10.605 -5.459 1.00 97.12 89 PRO A CA 1
ATOM 664 C C . PRO A 1 89 ? 0.384 -9.191 -5.237 1.00 97.12 89 PRO A C 1
ATOM 666 O O . PRO A 1 89 ? 0.557 -8.763 -4.099 1.00 97.12 89 PRO A O 1
ATOM 669 N N . VAL A 1 90 ? 0.611 -8.434 -6.315 1.00 98.31 90 VAL A N 1
ATOM 670 C CA . VAL A 1 90 ? 1.140 -7.069 -6.224 1.00 98.31 90 VAL A CA 1
ATOM 671 C C . VAL A 1 90 ? 0.164 -6.096 -5.545 1.00 98.31 90 VAL A C 1
ATOM 673 O O . VAL A 1 90 ? 0.596 -5.197 -4.825 1.00 98.31 90 VAL A O 1
ATOM 676 N N . ALA A 1 91 ? -1.152 -6.295 -5.688 1.00 97.88 91 ALA A N 1
ATOM 677 C CA . ALA A 1 91 ? -2.144 -5.478 -4.989 1.00 97.88 91 ALA A CA 1
ATOM 678 C C . ALA A 1 91 ? -2.163 -5.759 -3.484 1.00 97.88 91 ALA A C 1
ATOM 680 O O . ALA A 1 91 ? -2.329 -4.832 -2.691 1.00 97.88 91 ALA A O 1
ATOM 681 N N . GLU A 1 92 ? -1.974 -7.017 -3.077 1.00 96.25 92 GLU A N 1
ATOM 682 C CA . GLU A 1 92 ? -1.872 -7.365 -1.657 1.00 96.25 92 GLU A CA 1
ATOM 683 C C . GLU A 1 92 ? -0.557 -6.862 -1.047 1.00 96.25 92 GLU A C 1
ATOM 685 O O . GLU A 1 92 ? -0.574 -6.295 0.046 1.00 96.25 92 GLU A O 1
ATOM 690 N N . ALA A 1 93 ? 0.556 -6.944 -1.785 1.00 97.12 93 ALA A N 1
ATOM 691 C CA . ALA A 1 93 ? 1.827 -6.345 -1.374 1.00 97.12 93 ALA A CA 1
ATOM 692 C C . ALA A 1 93 ? 1.703 -4.822 -1.183 1.00 97.12 93 ALA A C 1
ATOM 694 O O . ALA A 1 93 ? 2.109 -4.284 -0.151 1.00 97.12 93 ALA A O 1
ATOM 695 N N . PHE A 1 94 ? 1.079 -4.126 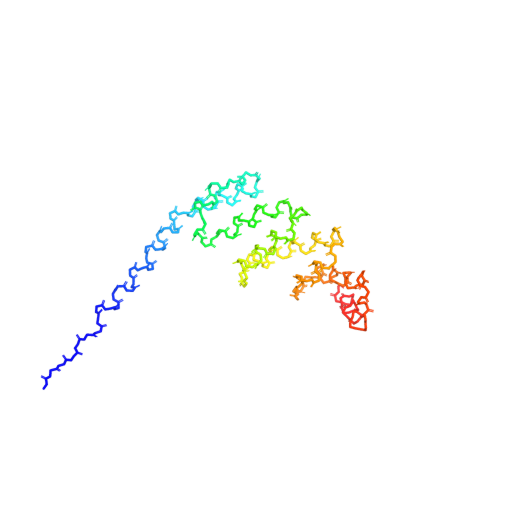-2.140 1.00 98.38 94 PHE A N 1
ATOM 696 C CA . PHE A 1 94 ? 0.817 -2.692 -2.035 1.00 98.38 94 PHE A CA 1
ATOM 697 C C . PHE A 1 94 ? -0.083 -2.351 -0.843 1.00 98.38 94 PHE A C 1
ATOM 699 O O . PHE A 1 94 ? 0.265 -1.471 -0.056 1.00 98.38 94 PHE A O 1
ATOM 706 N N . ARG A 1 95 ? -1.201 -3.067 -0.652 1.00 97.69 95 ARG A N 1
ATOM 707 C CA . ARG A 1 95 ? -2.101 -2.857 0.496 1.00 97.69 95 ARG A CA 1
ATOM 708 C C . ARG A 1 95 ? -1.366 -3.029 1.823 1.00 97.69 95 ARG A C 1
ATOM 710 O O . ARG A 1 95 ? -1.541 -2.201 2.716 1.00 97.69 95 ARG A O 1
ATOM 717 N N . GLY A 1 96 ? -0.514 -4.048 1.928 1.00 96.69 96 GLY A N 1
ATOM 718 C CA . GLY A 1 96 ? 0.293 -4.307 3.119 1.00 96.69 96 GLY A CA 1
ATOM 719 C C . GLY A 1 96 ? 1.224 -3.152 3.503 1.00 96.69 96 GLY A C 1
ATOM 720 O O . GLY A 1 96 ? 1.471 -2.950 4.688 1.00 96.69 96 GLY A O 1
ATOM 721 N N . LEU A 1 97 ? 1.692 -2.358 2.533 1.00 96.81 97 LEU A N 1
ATOM 722 C CA . LEU A 1 97 ? 2.507 -1.162 2.783 1.00 96.81 97 LEU A CA 1
ATOM 723 C C . LEU A 1 97 ? 1.699 0.131 2.912 1.00 96.81 97 LEU A C 1
ATOM 725 O O . LEU A 1 97 ? 2.105 1.044 3.635 1.00 96.81 97 LEU A O 1
ATOM 729 N N . TRP A 1 98 ? 0.562 0.221 2.229 1.00 98.25 98 TRP A N 1
ATOM 730 C CA . TRP A 1 98 ? -0.252 1.430 2.201 1.00 98.25 98 TRP A CA 1
ATOM 731 C C . TRP A 1 98 ? -1.158 1.575 3.431 1.00 98.25 98 TRP A C 1
ATOM 733 O O . TRP A 1 98 ? -1.308 2.684 3.940 1.00 98.25 98 TRP A O 1
ATOM 743 N N . LEU A 1 99 ? -1.710 0.483 3.977 1.00 98.12 99 LEU A N 1
ATOM 744 C CA . LEU A 1 99 ? -2.521 0.543 5.205 1.00 98.12 99 LEU A CA 1
ATOM 745 C C . LEU A 1 99 ? -1.736 1.064 6.432 1.00 98.12 99 LEU A C 1
ATOM 747 O O . LEU A 1 99 ? -2.266 1.917 7.144 1.00 98.12 99 LEU A O 1
ATOM 751 N N . PRO A 1 100 ? -0.471 0.667 6.682 1.00 97.19 100 PRO A N 1
ATOM 752 C CA . PRO A 1 100 ? 0.346 1.280 7.728 1.00 97.19 100 PRO A CA 1
ATOM 753 C C . PRO A 1 100 ? 0.623 2.763 7.472 1.00 97.19 100 PRO A C 1
ATOM 755 O O . PRO A 1 100 ? 0.675 3.543 8.418 1.00 97.19 100 PRO A O 1
ATOM 758 N N . ALA A 1 101 ? 0.793 3.164 6.208 1.00 97.81 101 ALA A N 1
ATOM 759 C CA . ALA A 1 101 ? 0.972 4.568 5.845 1.00 97.81 101 ALA A CA 1
ATOM 760 C C . ALA A 1 101 ? -0.283 5.393 6.171 1.00 97.81 101 ALA A C 1
ATOM 762 O O . ALA A 1 101 ? -0.174 6.448 6.791 1.00 97.81 101 ALA A O 1
ATOM 763 N N . LEU A 1 102 ? -1.475 4.873 5.847 1.00 98.31 102 LEU A N 1
ATOM 764 C CA . LEU A 1 102 ? -2.761 5.451 6.257 1.00 98.31 102 LEU A CA 1
ATOM 765 C C . LEU A 1 102 ? -2.863 5.591 7.777 1.00 98.31 102 LEU A C 1
ATOM 767 O O . LEU A 1 102 ? -3.286 6.635 8.267 1.00 98.31 102 LEU A O 1
ATOM 771 N N . ALA A 1 103 ? -2.426 4.570 8.516 1.00 97.62 103 ALA A N 1
ATOM 772 C CA . ALA A 1 103 ? -2.444 4.595 9.970 1.00 97.62 103 ALA A CA 1
ATOM 773 C C . ALA A 1 103 ? -1.514 5.666 10.556 1.00 97.62 103 ALA A C 1
ATOM 775 O O . ALA A 1 103 ? -1.912 6.381 11.474 1.00 97.62 103 ALA A O 1
ATOM 776 N N . ARG A 1 104 ? -0.302 5.832 10.003 1.00 96.50 104 ARG A N 1
ATOM 777 C CA . ARG A 1 104 ? 0.638 6.888 10.425 1.00 96.50 104 ARG A CA 1
ATOM 778 C C . ARG A 1 104 ? 0.058 8.290 10.250 1.00 96.50 104 ARG A C 1
ATOM 780 O O . ARG A 1 104 ? 0.244 9.126 11.126 1.00 96.50 104 ARG A O 1
ATOM 787 N N . ARG A 1 105 ? -0.667 8.536 9.153 1.00 96.69 105 ARG A N 1
ATOM 788 C CA . ARG A 1 105 ? -1.346 9.820 8.892 1.00 96.69 105 ARG A CA 1
ATOM 789 C C . ARG A 1 105 ? -2.761 9.916 9.469 1.00 96.69 105 ARG A C 1
ATOM 791 O O . ARG A 1 105 ? -3.449 10.891 9.197 1.00 96.69 105 ARG A O 1
ATOM 798 N N . GLN A 1 106 ? -3.190 8.917 10.243 1.00 97.81 106 GLN A N 1
ATOM 799 C CA . GLN A 1 106 ? -4.501 8.859 10.898 1.00 97.81 106 GLN A CA 1
ATOM 800 C C . GLN A 1 106 ? -5.703 8.975 9.942 1.00 97.81 106 GLN A C 1
ATOM 802 O O . GLN A 1 106 ? -6.784 9.416 10.330 1.00 97.81 106 GLN A O 1
ATOM 807 N N . ASP A 1 107 ? -5.545 8.539 8.691 1.00 98.06 107 ASP A N 1
ATOM 808 C CA . ASP A 1 107 ? -6.632 8.495 7.708 1.00 98.06 107 ASP A CA 1
ATOM 809 C C . ASP A 1 107 ? -7.479 7.230 7.920 1.00 98.06 107 ASP A C 1
ATOM 811 O O . ASP A 1 107 ? -7.451 6.259 7.155 1.00 98.06 107 ASP A O 1
ATOM 815 N N . TRP A 1 108 ? -8.198 7.227 9.042 1.00 98.25 108 TRP A N 1
ATOM 816 C CA . TRP A 1 108 ? -9.009 6.102 9.500 1.00 98.25 108 TRP A CA 1
ATOM 817 C C . TRP A 1 108 ? -10.142 5.725 8.544 1.00 98.25 108 TRP A C 1
ATOM 819 O O . TRP A 1 108 ? -10.316 4.525 8.312 1.00 98.25 108 TRP A O 1
ATOM 829 N N . PRO A 1 109 ? -10.898 6.674 7.950 1.00 97.81 109 PRO A N 1
ATOM 830 C CA . PRO A 1 109 ? -11.950 6.323 7.002 1.00 97.81 109 PRO A CA 1
ATOM 831 C C . PRO A 1 109 ? -11.400 5.572 5.788 1.00 97.81 109 PRO A C 1
ATOM 833 O O . PRO A 1 109 ? -11.953 4.538 5.408 1.00 97.81 109 PRO A O 1
ATOM 836 N N . THR A 1 110 ? -10.281 6.031 5.219 1.00 97.94 110 THR A N 1
ATOM 837 C CA . THR A 1 110 ? -9.667 5.369 4.063 1.00 97.94 110 THR A CA 1
ATOM 838 C C . THR A 1 110 ? -9.060 4.022 4.446 1.00 97.94 110 THR A C 1
ATOM 840 O O . THR A 1 110 ? -9.199 3.065 3.682 1.00 97.94 110 THR A O 1
ATOM 843 N N . LEU A 1 111 ? -8.439 3.902 5.627 1.00 98.44 111 LEU A N 1
ATOM 844 C CA . LEU A 1 111 ? -7.939 2.618 6.133 1.00 98.44 111 LEU A CA 1
ATOM 845 C C . LEU A 1 111 ? -9.066 1.588 6.213 1.00 98.44 111 LEU A C 1
ATOM 847 O O . LEU A 1 111 ? -8.948 0.515 5.625 1.00 98.44 111 LEU A O 1
ATOM 851 N N . LEU A 1 112 ? -10.176 1.930 6.874 1.00 97.88 112 LEU A N 1
ATOM 852 C CA . LEU A 1 112 ? -11.321 1.029 7.032 1.00 97.88 112 LEU A CA 1
ATOM 853 C C . LEU A 1 112 ? -11.969 0.674 5.688 1.00 97.88 112 LEU A C 1
ATOM 855 O O . LEU A 1 112 ? -12.348 -0.475 5.483 1.00 97.88 112 LEU A O 1
ATOM 859 N N . ALA A 1 113 ? -12.055 1.624 4.752 1.00 97.31 113 ALA A N 1
ATOM 860 C CA . ALA A 1 113 ? -12.616 1.384 3.421 1.00 97.31 113 ALA A CA 1
ATOM 861 C C . ALA A 1 113 ? -11.763 0.442 2.550 1.00 97.31 113 ALA A C 1
ATOM 863 O O . ALA A 1 113 ? -12.280 -0.165 1.615 1.00 97.31 113 ALA A O 1
ATOM 864 N N . ASN A 1 114 ? -10.462 0.323 2.834 1.00 97.00 114 ASN A N 1
ATOM 865 C CA . ASN A 1 114 ? -9.522 -0.488 2.052 1.00 97.00 114 ASN A CA 1
ATOM 866 C C . ASN A 1 114 ? -8.981 -1.703 2.819 1.00 97.00 114 ASN A C 1
ATOM 868 O O . ASN A 1 114 ? -8.116 -2.424 2.301 1.00 97.00 114 ASN A O 1
ATOM 872 N N . TRP A 1 115 ? -9.482 -1.926 4.035 1.00 96.69 115 TRP A N 1
ATOM 873 C CA . TRP A 1 115 ? -9.110 -3.043 4.885 1.00 96.69 115 TRP A CA 1
ATOM 874 C C . TRP A 1 115 ? -9.438 -4.385 4.227 1.00 96.69 115 TRP A C 1
ATOM 876 O O . TRP A 1 115 ? -10.490 -4.568 3.612 1.00 96.69 115 TRP A O 1
ATOM 886 N N . LYS A 1 116 ? -8.535 -5.349 4.410 1.00 95.12 116 LYS A N 1
ATOM 887 C CA . LYS A 1 116 ? -8.788 -6.766 4.162 1.00 95.12 116 LYS A CA 1
ATOM 888 C C . LYS A 1 116 ? -8.253 -7.583 5.338 1.00 95.12 116 LYS A C 1
ATOM 890 O O . LYS A 1 116 ? -7.189 -7.233 5.851 1.00 95.12 116 LYS A O 1
ATOM 895 N N . PRO A 1 117 ? -8.936 -8.673 5.735 1.00 94.38 117 PRO A N 1
ATOM 896 C CA . PRO A 1 117 ? -8.414 -9.594 6.738 1.00 94.38 117 PRO A CA 1
ATOM 897 C C . PRO A 1 117 ? -6.998 -10.070 6.392 1.00 94.38 117 PRO A C 1
ATOM 899 O O . PRO A 1 117 ? -6.699 -10.382 5.241 1.00 94.38 117 PRO A O 1
ATOM 902 N N . THR A 1 118 ? -6.130 -10.110 7.398 1.00 93.12 118 THR A N 1
ATOM 903 C CA . THR A 1 118 ? -4.723 -10.501 7.278 1.00 93.12 118 THR A CA 1
ATOM 904 C C . THR A 1 118 ? -4.231 -11.041 8.612 1.00 93.12 118 THR A C 1
ATOM 906 O O . THR A 1 118 ? -4.693 -10.595 9.663 1.00 93.12 118 THR A O 1
ATOM 909 N N . ASP A 1 119 ? -3.256 -11.945 8.575 1.00 92.12 119 ASP A N 1
ATOM 910 C CA . ASP A 1 119 ? -2.597 -12.467 9.775 1.00 92.12 119 ASP A CA 1
ATOM 911 C C . ASP A 1 119 ? -1.537 -11.507 10.338 1.00 92.12 119 ASP A C 1
ATOM 913 O O . ASP A 1 119 ? -1.015 -11.717 11.431 1.00 92.12 119 ASP A O 1
ATOM 917 N N . ASN A 1 120 ? -1.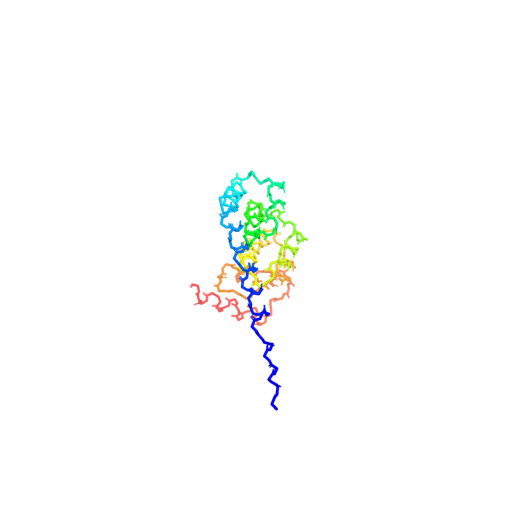227 -10.414 9.631 1.00 93.31 120 ASN A N 1
ATOM 918 C CA . ASN A 1 120 ? -0.277 -9.419 10.112 1.00 93.31 120 ASN A CA 1
ATOM 919 C C . ASN A 1 120 ? -0.833 -8.675 11.342 1.00 93.31 120 ASN A C 1
ATOM 921 O O . ASN A 1 120 ? -1.753 -7.860 11.237 1.00 93.31 120 ASN A O 1
ATOM 925 N N . ALA A 1 121 ? -0.236 -8.924 12.510 1.00 93.81 121 ALA A N 1
ATOM 926 C CA . ALA A 1 121 ? -0.656 -8.331 13.780 1.00 93.81 121 ALA A CA 1
ATOM 927 C C . ALA A 1 121 ? -0.625 -6.792 13.774 1.00 93.81 121 ALA A C 1
ATOM 929 O O . ALA A 1 121 ? -1.552 -6.160 14.274 1.00 93.81 121 ALA A O 1
ATOM 930 N N . GLY A 1 122 ? 0.390 -6.178 13.157 1.00 93.25 122 GLY A N 1
ATOM 931 C CA . GLY A 1 122 ? 0.505 -4.719 13.063 1.00 93.25 122 GLY A CA 1
ATOM 932 C C . GLY A 1 122 ? -0.630 -4.086 12.256 1.00 93.25 122 GLY A C 1
ATOM 933 O O . GLY A 1 122 ? -1.193 -3.071 12.662 1.00 93.25 122 GLY A O 1
ATOM 934 N N . LEU A 1 123 ? -1.022 -4.720 11.149 1.00 96.12 123 LEU A N 1
ATOM 935 C CA . LEU A 1 123 ? -2.168 -4.296 10.345 1.00 96.12 123 LEU A CA 1
ATOM 936 C C . LEU A 1 123 ? -3.490 -4.460 11.097 1.00 96.12 123 LEU A C 1
ATOM 938 O O . LEU A 1 123 ? -4.321 -3.555 11.065 1.00 96.12 123 LEU A O 1
ATOM 942 N N . ARG A 1 124 ? -3.667 -5.568 11.824 1.00 97.06 124 ARG A N 1
ATOM 943 C CA . ARG A 1 124 ? -4.844 -5.781 12.682 1.00 97.06 124 ARG A CA 1
ATOM 944 C C . ARG A 1 124 ? -4.929 -4.732 13.795 1.00 97.06 124 ARG A C 1
ATOM 946 O O . ARG A 1 124 ? -6.000 -4.178 14.015 1.00 97.06 124 ARG A O 1
ATOM 953 N N . CYS A 1 125 ? -3.809 -4.397 14.440 1.00 96.19 125 CYS A N 1
ATOM 954 C CA . CYS A 1 125 ? -3.736 -3.287 15.398 1.00 96.19 125 CYS A CA 1
ATOM 955 C C . CYS A 1 125 ? -4.150 -1.957 14.755 1.00 96.19 125 CYS A C 1
ATOM 957 O O . CYS A 1 125 ? -4.938 -1.210 15.331 1.00 96.19 125 CYS A O 1
ATOM 959 N N . ALA A 1 126 ? -3.634 -1.652 13.561 1.00 97.44 126 ALA A N 1
ATOM 960 C CA . ALA A 1 126 ? -3.964 -0.418 12.853 1.00 97.44 126 ALA A CA 1
ATOM 961 C C . ALA A 1 126 ? -5.465 -0.315 12.533 1.00 97.44 126 ALA A C 1
ATOM 963 O O . ALA A 1 126 ? -6.054 0.756 12.671 1.00 97.44 126 ALA A O 1
ATOM 964 N N . GLU A 1 127 ? -6.094 -1.426 12.155 1.00 98.19 127 GLU A N 1
ATOM 965 C CA . GLU A 1 127 ? -7.529 -1.478 11.895 1.00 98.19 127 GLU A CA 1
ATOM 966 C C . GLU A 1 127 ? -8.372 -1.289 13.160 1.00 98.19 127 GLU A C 1
ATOM 968 O O . GLU A 1 127 ? -9.311 -0.490 13.156 1.00 98.19 127 GLU A O 1
ATOM 973 N N . LEU A 1 128 ? -7.985 -1.925 14.268 1.00 98.25 128 LEU A N 1
ATOM 974 C CA . LEU A 1 128 ? -8.642 -1.730 15.560 1.00 98.25 128 LEU A CA 1
ATOM 975 C C . LEU A 1 128 ? -8.515 -0.283 16.043 1.00 98.25 128 LEU A C 1
ATOM 977 O O . LEU A 1 128 ? -9.494 0.290 16.524 1.00 98.25 128 LEU A O 1
ATOM 981 N N . ASN A 1 129 ? -7.353 0.342 15.859 1.00 98.19 129 ASN A N 1
ATOM 982 C CA . ASN A 1 129 ? -7.167 1.761 16.158 1.00 98.19 129 ASN A CA 1
ATOM 983 C C . ASN A 1 129 ? -8.075 2.641 15.289 1.00 98.19 129 ASN A C 1
ATOM 985 O O . ASN A 1 129 ? -8.695 3.573 15.799 1.00 98.19 129 ASN A O 1
ATOM 989 N N . ALA A 1 130 ? -8.218 2.319 14.001 1.00 98.50 130 ALA A N 1
ATOM 990 C CA . ALA A 1 130 ? -9.112 3.040 13.101 1.00 98.50 130 ALA A CA 1
ATOM 991 C C . ALA A 1 130 ? -10.589 2.903 13.513 1.00 98.50 130 ALA A C 1
ATOM 993 O O . ALA A 1 130 ? -11.329 3.890 13.505 1.00 98.50 130 ALA A O 1
ATOM 994 N N . ARG A 1 131 ? -11.032 1.706 13.929 1.00 98.50 131 ARG A N 1
ATOM 995 C CA . ARG A 1 131 ? -12.378 1.500 14.492 1.00 98.50 131 ARG A CA 1
ATOM 996 C C . ARG A 1 131 ? -12.586 2.337 15.753 1.00 98.50 131 ARG A C 1
ATOM 998 O O . ARG A 1 131 ? -13.574 3.061 15.838 1.00 98.50 131 ARG A O 1
ATOM 1005 N N . GLN A 1 132 ? -11.644 2.296 16.695 1.00 98.31 132 GLN A N 1
ATOM 1006 C CA . GLN A 1 132 ? -11.711 3.077 17.934 1.00 98.31 132 GLN A CA 1
ATOM 1007 C C . GLN A 1 132 ? -11.817 4.581 17.649 1.00 98.31 132 GLN A C 1
ATOM 1009 O O . GLN A 1 132 ? -12.708 5.248 18.173 1.00 98.31 132 GLN A O 1
ATOM 1014 N N . ALA A 1 133 ? -10.952 5.106 16.781 1.00 98.31 133 ALA A N 1
ATOM 1015 C CA . ALA A 1 133 ? -10.909 6.526 16.441 1.00 98.31 133 ALA A CA 1
ATOM 1016 C C . ALA A 1 133 ? -12.149 7.016 15.673 1.00 98.31 133 ALA A C 1
ATOM 1018 O O . ALA A 1 133 ? -12.440 8.208 15.667 1.00 98.31 133 ALA A O 1
ATOM 1019 N N . THR A 1 134 ? -12.895 6.106 15.042 1.00 97.88 134 THR A N 1
ATOM 1020 C CA . THR A 1 134 ? -14.137 6.414 14.316 1.00 97.88 134 THR A CA 1
ATOM 1021 C C . THR A 1 134 ? -15.401 6.073 15.112 1.00 97.88 134 THR A C 1
ATOM 1023 O O . THR A 1 134 ? -16.489 6.031 14.542 1.00 97.88 134 THR A O 1
ATOM 1026 N N . GLY A 1 135 ? -15.277 5.829 16.424 1.00 97.19 135 GLY A N 1
ATOM 1027 C CA . GLY A 1 135 ? -16.414 5.552 17.309 1.00 97.19 135 GLY A CA 1
ATOM 1028 C C . GLY A 1 135 ? -17.028 4.158 17.138 1.00 97.19 135 GLY A C 1
ATOM 1029 O O . GLY A 1 135 ? -18.151 3.927 17.572 1.00 97.19 135 GLY A O 1
ATOM 1030 N N . LYS A 1 136 ? -16.305 3.219 16.516 1.00 96.69 136 LYS A N 1
ATOM 1031 C CA . LYS A 1 136 ? -16.735 1.834 16.242 1.00 96.69 136 LYS A CA 1
ATOM 1032 C C . LYS A 1 136 ? -16.114 0.817 17.209 1.00 96.69 136 LYS A C 1
ATOM 1034 O O . LYS A 1 136 ? -15.828 -0.316 16.829 1.00 96.69 136 LYS A O 1
ATOM 1039 N N . ALA A 1 137 ? -15.864 1.227 18.450 1.00 96.69 137 ALA A N 1
ATOM 1040 C CA . ALA A 1 137 ? -15.357 0.358 19.511 1.00 96.69 137 ALA A CA 1
ATOM 1041 C C . ALA A 1 137 ? -16.504 -0.392 20.210 1.00 96.69 137 ALA A C 1
ATOM 1043 O O . ALA A 1 137 ? -16.825 -0.137 21.368 1.00 96.69 137 ALA A O 1
ATOM 1044 N N . ASP A 1 138 ? -17.170 -1.274 19.469 1.00 97.19 138 ASP A N 1
ATOM 1045 C CA . ASP A 1 138 ? -18.275 -2.091 19.971 1.00 97.19 138 ASP A CA 1
ATOM 1046 C C . ASP A 1 138 ? -17.792 -3.380 20.675 1.00 97.19 138 ASP A C 1
ATOM 1048 O O . ASP A 1 138 ? -16.599 -3.624 20.876 1.00 97.19 138 ASP A O 1
ATOM 1052 N N . ALA A 1 139 ? -18.728 -4.258 21.043 1.00 97.88 139 ALA A N 1
ATOM 1053 C CA . ALA A 1 139 ? -18.391 -5.535 21.669 1.00 97.88 139 ALA A CA 1
ATOM 1054 C C . ALA A 1 139 ? -17.542 -6.456 20.766 1.00 97.88 139 ALA A C 1
ATOM 1056 O O . ALA A 1 139 ? -16.799 -7.292 21.285 1.00 97.88 139 ALA A O 1
ATOM 1057 N N . GLN A 1 140 ? -17.646 -6.341 19.433 1.00 97.25 140 GLN A N 1
ATOM 1058 C CA . GLN A 1 140 ? -16.789 -7.092 18.511 1.00 97.25 140 GLN A CA 1
ATOM 1059 C C . GLN A 1 140 ? -15.368 -6.540 18.539 1.00 97.25 140 GLN A C 1
ATOM 1061 O O . GLN A 1 140 ? -14.428 -7.324 18.634 1.00 97.25 140 GLN A O 1
ATOM 1066 N N . TRP A 1 141 ? -15.208 -5.217 18.548 1.00 98.00 141 TRP A N 1
ATOM 1067 C CA . TRP A 1 141 ? -13.907 -4.583 18.734 1.00 98.00 141 TRP A CA 1
ATOM 1068 C C . TRP A 1 141 ? -13.214 -5.073 20.011 1.00 98.00 141 TRP A C 1
ATOM 1070 O O . TRP A 1 141 ? -12.047 -5.457 19.954 1.00 98.00 141 TRP A O 1
ATOM 1080 N N . THR A 1 142 ? -13.928 -5.156 21.144 1.00 98.00 142 THR A N 1
ATOM 1081 C CA . THR A 1 142 ? -13.349 -5.675 22.398 1.00 98.00 142 THR A CA 1
ATOM 1082 C C . THR A 1 142 ? -12.848 -7.109 22.240 1.00 98.00 142 THR A C 1
ATOM 1084 O O . THR A 1 142 ? -11.742 -7.423 22.680 1.00 98.00 142 THR A O 1
ATOM 1087 N N . ARG A 1 143 ? -13.630 -7.981 21.588 1.00 97.50 143 ARG A N 1
ATOM 1088 C CA . ARG A 1 143 ? -13.223 -9.371 21.327 1.00 97.50 143 ARG A CA 1
ATOM 1089 C C . ARG A 1 143 ? -11.993 -9.439 20.430 1.00 97.50 143 ARG A C 1
ATOM 1091 O O . ARG A 1 143 ? -11.061 -10.173 20.751 1.00 97.50 143 ARG A O 1
ATOM 1098 N N . ASP A 1 144 ? -11.978 -8.671 19.345 1.00 96.62 144 ASP A N 1
ATOM 1099 C CA . ASP A 1 144 ? -10.878 -8.652 18.379 1.00 96.62 144 ASP A CA 1
ATOM 1100 C C . ASP A 1 144 ? -9.585 -8.118 19.017 1.00 96.62 144 ASP A C 1
ATOM 1102 O O . ASP A 1 144 ? -8.517 -8.707 18.835 1.00 96.62 144 ASP A O 1
ATOM 1106 N N . ALA A 1 145 ? -9.683 -7.061 19.831 1.00 97.19 145 ALA A N 1
ATOM 1107 C CA . AL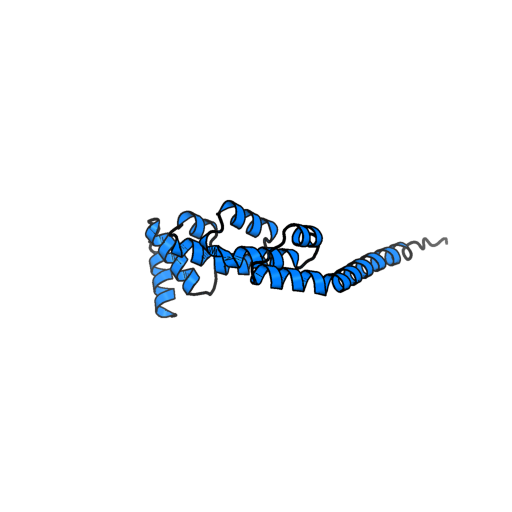A A 1 145 ? -8.562 -6.500 20.579 1.00 97.19 145 ALA A CA 1
ATOM 1108 C C . ALA A 1 145 ? -8.017 -7.485 21.626 1.00 97.19 145 ALA A C 1
ATOM 1110 O O . ALA A 1 145 ? -6.810 -7.706 21.697 1.00 97.19 145 ALA A O 1
ATOM 1111 N N . GLN A 1 146 ? -8.889 -8.145 22.395 1.00 97.06 146 GLN A N 1
ATOM 1112 C CA . GLN A 1 146 ? -8.482 -9.179 23.355 1.00 97.06 146 GLN A CA 1
ATOM 1113 C C . GLN A 1 146 ? -7.879 -10.413 22.677 1.00 97.06 146 GLN A C 1
ATOM 1115 O O . GLN A 1 146 ? -6.971 -11.040 23.223 1.00 97.06 146 GLN A O 1
ATOM 1120 N N . ALA A 1 147 ? -8.400 -10.811 21.514 1.00 95.38 147 ALA A N 1
ATOM 1121 C CA . ALA A 1 147 ? -7.842 -11.910 20.735 1.00 95.38 147 ALA A CA 1
ATOM 1122 C C . ALA A 1 147 ? -6.434 -11.571 20.239 1.00 95.38 147 ALA A C 1
ATOM 1124 O O . ALA A 1 147 ? -5.548 -12.416 20.314 1.00 95.38 147 ALA A O 1
ATOM 1125 N N . LEU A 1 148 ? -6.218 -10.334 19.782 1.00 94.69 148 LEU A N 1
ATOM 1126 C CA . LEU A 1 148 ? -4.904 -9.870 19.353 1.00 94.69 148 LEU A CA 1
ATOM 1127 C C . LEU A 1 148 ? -3.923 -9.768 20.528 1.00 94.69 148 LEU A C 1
ATOM 1129 O O . LEU A 1 148 ? -2.813 -10.267 20.416 1.00 94.69 148 LEU A O 1
ATOM 1133 N N . TRP A 1 149 ? -4.348 -9.216 21.670 1.00 93.31 149 TRP A N 1
ATOM 1134 C CA . TRP A 1 149 ? -3.521 -9.100 22.879 1.00 93.31 149 TRP A CA 1
ATOM 1135 C C . TRP A 1 149 ? -3.059 -10.452 23.434 1.00 93.31 149 TRP A C 1
ATOM 1137 O O . TRP A 1 149 ? -1.920 -10.590 23.857 1.00 93.31 149 TRP A O 1
ATOM 1147 N N . ARG A 1 150 ? -3.940 -11.460 23.448 1.00 94.06 150 ARG A N 1
ATOM 1148 C CA . ARG A 1 150 ? -3.618 -12.800 23.975 1.00 94.06 150 ARG A CA 1
ATOM 1149 C C . ARG A 1 150 ? -2.827 -13.677 23.004 1.00 94.06 150 ARG A C 1
ATOM 1151 O O . ARG A 1 150 ? -2.331 -14.716 23.422 1.00 94.06 150 ARG A O 1
ATOM 1158 N N . GLY A 1 151 ? -2.803 -13.316 21.723 1.00 83.50 151 GLY A N 1
ATOM 1159 C CA . GLY A 1 151 ? -2.085 -14.049 20.681 1.00 83.50 151 GLY A CA 1
ATOM 1160 C C . GLY A 1 151 ? -0.761 -13.408 20.262 1.00 83.50 151 GLY A C 1
ATOM 1161 O O . GLY A 1 151 ? -0.127 -13.943 19.354 1.00 83.50 151 GLY A O 1
ATOM 1162 N N . ALA A 1 152 ? -0.397 -12.266 20.854 1.00 61.16 152 ALA A N 1
ATOM 1163 C CA . ALA A 1 152 ? 0.858 -11.554 20.618 1.00 61.16 152 ALA A CA 1
ATOM 1164 C C . ALA A 1 152 ? 1.979 -12.044 21.543 1.00 61.16 152 ALA A C 1
ATOM 1166 O O . ALA A 1 152 ? 1.665 -12.501 22.666 1.00 61.16 152 ALA A O 1
#

Foldseek 3Di:
DDDDPPDDVVVVVVVVVVVVVVVVLVVCVVLLVVLLVCLLVPNHDPVSLVVCVPPPCSLSSVLSNCLVVLLPQDLVNLVVSCVVQPPHPSNVVSLVRNLVSCLVVVVLVSSQVSDDDDPPLVSLVSNLVSCVVVVNCDPVSVVSVVVSVVVD

Radius of gyration: 22.85 Å; chains: 1; bounding box: 36×54×71 Å

Sequence (152 aa):
MKNVSIPILAALALLCAGAVSAQNLDNQRAAVRSAIDAAEAGRYDAGQAAALSRHPLYGWLEYANLKRNIDNVGTAQAQDFLRRYAGQPVAEAFRGLWLPALARRQDWPTLLANWKPTDNAGLRCAELNARQATGKADAQWTRDAQALWRGA

pLDDT: mean 90.1, std 14.55, range [43.06, 98.5]

Secondary structure (DSSP, 8-state):
------SSHHHHHHHHHHHHHHHHHHHHHHHHHHHHHHHHHT---HHHHHHTTTSTTHHHHHHHHHHHTGGG--HHHHHHHHHHTTTSHHHHHHHHHHHHHHHHTT-HHHHHHH----S-HHHHHHHHHHHHHTT---HHHHHHHHHHHHH-